Protein AF-A0A0B2WZY1-F1 (afdb_monomer_lite)

Foldseek 3Di:
DDDDDDDPDDDDPDDDDPDPPPDDPDDDDDDDDDDDDDDDPDQAAFQKKWFLDPDPPGDIDGHGQVDQKDFDDPPQAQRTFKMAGNHAKKWFALDRPPPHTDDMDGHGMDTDDDPSRGTGMMGDD

Organism: Metarhizium album (strain ARSEF 1941) (NCBI:txid1081103)

Structure (mmCIF, N/CA/C/O backbone):
data_AF-A0A0B2WZY1-F1
#
_entry.id   AF-A0A0B2WZY1-F1
#
loop_
_atom_site.group_PDB
_atom_site.id
_atom_site.type_symbol
_atom_site.label_atom_id
_atom_site.label_alt_id
_atom_site.label_comp_id
_atom_site.label_asym_id
_atom_site.label_entity_id
_atom_site.label_seq_id
_atom_site.pdbx_PDB_ins_code
_atom_site.Cartn_x
_atom_site.Cartn_y
_atom_site.Cartn_z
_atom_site.occupancy
_atom_site.B_iso_or_equiv
_atom_site.auth_seq_id
_atom_site.auth_comp_id
_atom_site.auth_asym_id
_atom_site.auth_atom_id
_atom_site.pdbx_PDB_model_num
ATOM 1 N N . MET A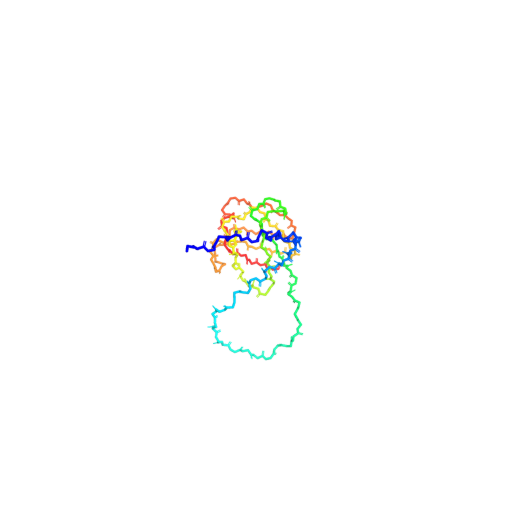 1 1 ? 37.488 64.251 5.422 1.00 43.19 1 MET A N 1
ATOM 2 C CA . MET A 1 1 ? 36.184 63.847 4.852 1.00 43.19 1 MET A CA 1
ATOM 3 C C . MET A 1 1 ? 36.386 62.556 4.071 1.00 43.19 1 MET A C 1
ATOM 5 O O . MET A 1 1 ? 37.448 62.377 3.493 1.00 43.19 1 MET A O 1
ATOM 9 N N . GLN A 1 2 ? 35.439 61.629 4.207 1.00 47.12 2 GLN A N 1
ATOM 10 C CA . GLN A 1 2 ? 35.558 60.192 3.938 1.00 47.12 2 GLN A CA 1
ATOM 11 C C . GLN A 1 2 ? 35.864 59.825 2.477 1.00 47.12 2 GLN A C 1
ATOM 13 O O . GLN A 1 2 ? 35.264 60.368 1.553 1.00 47.12 2 GLN A O 1
ATOM 18 N N . LEU A 1 3 ? 36.732 58.816 2.309 1.00 50.88 3 LEU A N 1
ATOM 19 C CA . LEU A 1 3 ? 36.866 58.023 1.087 1.00 50.88 3 LEU A CA 1
ATOM 20 C C . LEU A 1 3 ? 35.510 57.407 0.712 1.00 50.88 3 LEU A C 1
ATOM 22 O O . LEU A 1 3 ? 34.934 56.637 1.482 1.00 50.88 3 LEU A O 1
ATOM 26 N N . THR A 1 4 ? 35.029 57.710 -0.490 1.00 57.22 4 THR A N 1
ATOM 27 C CA . THR A 1 4 ? 33.904 57.021 -1.133 1.00 57.22 4 THR A CA 1
ATOM 28 C C . THR A 1 4 ? 34.470 56.147 -2.256 1.00 57.22 4 THR A C 1
ATOM 30 O O . THR A 1 4 ? 35.155 56.643 -3.138 1.00 57.22 4 THR A O 1
ATOM 33 N N . ARG A 1 5 ? 34.500 54.823 -2.034 1.00 51.06 5 ARG A N 1
ATOM 34 C CA . ARG A 1 5 ? 33.545 53.812 -2.547 1.00 51.06 5 ARG A CA 1
ATOM 35 C C . ARG A 1 5 ? 33.643 53.618 -4.064 1.00 51.06 5 ARG A C 1
ATOM 37 O O . ARG A 1 5 ? 33.565 54.583 -4.798 1.00 51.06 5 ARG A O 1
ATOM 44 N N . LEU A 1 6 ? 33.650 52.425 -4.637 1.00 53.03 6 LEU A N 1
ATOM 45 C CA . LEU A 1 6 ? 33.868 51.034 -4.232 1.00 53.03 6 LEU A CA 1
ATOM 46 C C . LEU A 1 6 ? 33.835 50.311 -5.591 1.00 53.03 6 LEU A C 1
ATOM 48 O O . LEU A 1 6 ? 32.983 50.608 -6.426 1.00 53.03 6 LEU A O 1
ATOM 52 N N . ILE A 1 7 ? 34.794 49.425 -5.826 1.00 58.62 7 ILE A N 1
ATOM 53 C CA . ILE A 1 7 ? 34.963 48.667 -7.068 1.00 58.62 7 ILE A CA 1
ATOM 54 C C . ILE A 1 7 ? 33.729 47.777 -7.281 1.00 58.62 7 ILE A C 1
ATOM 56 O O . ILE A 1 7 ? 33.413 46.948 -6.429 1.00 58.62 7 ILE A O 1
ATOM 60 N N . VAL A 1 8 ? 33.033 47.936 -8.410 1.00 57.44 8 VAL A N 1
ATOM 61 C CA . VAL A 1 8 ? 31.961 47.023 -8.833 1.00 57.44 8 VAL A CA 1
ATOM 62 C C . VAL A 1 8 ? 32.619 45.770 -9.411 1.00 57.44 8 VAL A C 1
ATOM 64 O O . VAL A 1 8 ? 32.995 45.729 -10.579 1.00 57.44 8 VAL A O 1
ATOM 67 N N . LEU A 1 9 ? 32.807 44.755 -8.568 1.00 50.38 9 LEU A N 1
ATOM 68 C CA . LEU A 1 9 ? 33.210 43.416 -8.994 1.00 50.38 9 LEU A CA 1
ATOM 69 C C . LEU A 1 9 ? 31.980 42.661 -9.513 1.00 50.38 9 LEU A C 1
ATOM 71 O O . LEU A 1 9 ? 31.096 42.270 -8.749 1.00 50.38 9 LEU A O 1
ATOM 75 N N . ALA A 1 10 ? 31.943 42.467 -10.832 1.00 53.62 10 ALA A N 1
ATOM 76 C CA . ALA A 1 10 ? 31.018 41.569 -11.510 1.00 53.62 10 ALA A CA 1
ATOM 77 C C . ALA A 1 10 ? 31.192 40.150 -10.951 1.00 53.62 10 ALA A C 1
ATOM 79 O O . ALA A 1 10 ? 32.211 39.495 -11.167 1.00 53.62 10 ALA A O 1
ATOM 80 N N . SER A 1 11 ? 30.204 39.699 -10.184 1.00 50.97 11 SER A N 1
ATOM 81 C CA . SER A 1 11 ? 30.211 38.368 -9.592 1.00 50.97 11 SER A CA 1
ATOM 82 C C . SER A 1 11 ? 29.730 37.341 -10.615 1.00 50.97 11 SER A C 1
ATOM 84 O O . SER A 1 11 ? 28.615 37.415 -11.124 1.00 50.97 11 SER A O 1
ATOM 86 N N . ALA A 1 12 ? 30.652 36.429 -10.909 1.00 49.88 12 ALA A N 1
ATOM 87 C CA . ALA A 1 12 ? 30.541 35.134 -11.561 1.00 49.88 12 ALA A CA 1
ATOM 88 C C . ALA A 1 12 ? 29.122 34.559 -11.732 1.00 49.88 12 ALA A C 1
ATOM 90 O O . ALA A 1 12 ? 28.447 34.204 -10.768 1.00 49.88 12 ALA A O 1
ATOM 91 N N . ALA A 1 13 ? 28.751 34.318 -12.990 1.00 56.19 13 ALA A N 1
ATOM 92 C CA . ALA A 1 13 ? 27.828 33.251 -13.341 1.00 56.19 13 ALA A CA 1
ATOM 93 C C . ALA A 1 13 ? 28.579 31.913 -13.230 1.00 56.19 13 ALA A C 1
ATOM 95 O O . ALA A 1 13 ? 29.274 31.501 -14.157 1.00 56.19 13 ALA A O 1
ATOM 96 N N . LEU A 1 14 ? 28.465 31.249 -12.081 1.00 44.62 14 LEU A N 1
ATOM 97 C CA . LEU A 1 14 ? 28.764 29.825 -11.954 1.00 44.62 14 LEU A CA 1
ATOM 98 C C . LEU A 1 14 ? 27.445 29.070 -12.088 1.00 44.62 14 LEU A C 1
ATOM 100 O O . LEU A 1 14 ? 26.575 29.129 -11.221 1.00 44.62 14 LEU A O 1
ATOM 104 N N . GLY A 1 15 ? 27.288 28.419 -13.238 1.00 43.56 15 GLY A N 1
ATOM 105 C CA . GLY A 1 15 ? 26.191 27.506 -13.499 1.00 43.56 15 GLY A CA 1
ATOM 106 C C . GLY A 1 15 ? 26.237 26.290 -12.572 1.00 43.56 15 GLY A C 1
ATOM 107 O O . GLY A 1 15 ? 27.303 25.776 -12.258 1.00 43.56 15 GLY A O 1
ATOM 108 N N . ALA A 1 16 ? 25.036 25.862 -12.183 1.00 46.84 16 ALA A N 1
ATOM 109 C CA . ALA A 1 16 ? 24.642 24.529 -11.736 1.00 46.84 16 ALA A CA 1
ATOM 110 C C . ALA A 1 16 ? 25.563 23.803 -10.734 1.00 46.84 16 ALA A C 1
ATOM 112 O O . ALA A 1 16 ? 26.463 23.060 -11.116 1.00 46.84 16 ALA A O 1
ATOM 113 N N . VAL A 1 17 ? 25.194 23.860 -9.450 1.00 43.12 17 VAL A N 1
ATOM 114 C CA . VAL A 1 17 ? 25.434 22.737 -8.534 1.00 43.12 17 VAL A CA 1
ATOM 115 C C . VAL A 1 17 ? 24.100 22.030 -8.304 1.00 43.12 17 VAL A C 1
ATOM 117 O O . VAL A 1 17 ? 23.222 22.511 -7.596 1.00 43.12 17 VAL A O 1
ATOM 120 N N . ALA A 1 18 ? 23.907 20.898 -8.977 1.00 46.03 18 ALA A N 1
ATOM 121 C CA . ALA A 1 18 ? 22.909 19.920 -8.575 1.00 46.03 18 ALA A CA 1
ATOM 122 C C . ALA A 1 18 ? 23.573 19.044 -7.512 1.00 46.03 18 ALA A C 1
ATOM 124 O O . ALA A 1 18 ? 24.226 18.054 -7.836 1.00 46.03 18 ALA A O 1
ATOM 125 N N . GLN A 1 19 ? 23.459 19.438 -6.247 1.00 36.72 19 GLN A N 1
ATOM 126 C CA . GLN A 1 19 ? 23.705 18.512 -5.150 1.00 36.72 19 GLN A CA 1
ATOM 127 C C . GLN A 1 19 ? 22.344 17.987 -4.701 1.00 36.72 19 GLN A C 1
ATOM 129 O O . GLN A 1 19 ? 21.529 18.720 -4.148 1.00 36.72 19 GLN A O 1
ATOM 134 N N . TYR A 1 20 ? 22.083 16.722 -5.039 1.00 42.28 20 TYR A N 1
ATOM 135 C CA . TYR A 1 20 ? 21.048 15.918 -4.403 1.00 42.28 20 TYR A CA 1
ATOM 136 C C . TYR A 1 20 ? 21.401 15.847 -2.922 1.00 42.28 20 TYR A C 1
ATOM 138 O O . TYR A 1 20 ? 22.326 15.128 -2.543 1.00 42.28 20 TYR A O 1
ATOM 146 N N . ASP A 1 21 ? 20.711 16.641 -2.108 1.00 36.19 21 ASP A N 1
ATOM 147 C CA . ASP A 1 21 ? 20.883 16.585 -0.667 1.00 36.19 21 ASP A CA 1
ATOM 148 C C . ASP A 1 21 ? 20.125 15.369 -0.138 1.00 36.19 21 ASP A C 1
ATOM 150 O O . ASP A 1 21 ? 18.899 15.339 0.004 1.00 36.19 21 ASP A O 1
ATOM 154 N N . ASN A 1 22 ? 20.906 14.315 0.053 1.00 50.84 22 ASN A N 1
ATOM 155 C CA . ASN A 1 22 ? 20.548 13.110 0.761 1.00 50.84 22 ASN A CA 1
ATOM 156 C C . ASN A 1 22 ? 20.554 13.468 2.257 1.00 50.84 22 ASN A C 1
ATOM 158 O O . ASN A 1 22 ? 21.538 13.253 2.961 1.00 50.84 22 ASN A O 1
ATOM 162 N N . GLY A 1 23 ? 19.468 14.090 2.716 1.00 34.94 23 GLY A N 1
ATOM 163 C CA . GLY A 1 23 ? 19.288 14.489 4.108 1.00 34.94 23 GLY A CA 1
ATOM 164 C C . GLY A 1 23 ? 19.054 13.281 5.012 1.00 34.94 23 GLY A C 1
ATOM 165 O O . GLY A 1 23 ? 17.910 12.904 5.269 1.00 34.94 23 GLY A O 1
ATOM 166 N N . ASN A 1 24 ? 20.152 12.691 5.488 1.00 40.12 24 ASN A N 1
ATOM 167 C CA . ASN A 1 24 ? 20.226 11.871 6.694 1.00 40.12 24 ASN A CA 1
ATOM 168 C C . ASN A 1 24 ? 19.435 12.537 7.837 1.00 40.12 24 ASN A C 1
ATOM 170 O O . ASN A 1 24 ? 19.812 13.608 8.306 1.00 40.12 24 ASN A O 1
ATOM 174 N N . TYR A 1 25 ? 18.394 11.870 8.336 1.00 36.59 25 TYR A N 1
ATOM 175 C CA . TYR A 1 25 ? 17.920 12.062 9.708 1.00 36.59 25 TYR A CA 1
ATOM 176 C C . TYR A 1 25 ? 18.371 10.842 10.517 1.00 36.59 25 TYR A C 1
ATOM 178 O O . TYR A 1 25 ? 17.672 9.833 10.600 1.00 36.59 25 TYR A O 1
ATOM 186 N N . GLU A 1 26 ? 19.586 10.930 11.054 1.00 43.50 26 GLU A N 1
ATOM 187 C CA . GLU A 1 26 ? 20.024 10.114 12.185 1.00 43.50 26 GLU A CA 1
ATOM 188 C C . GLU A 1 26 ? 19.431 10.689 13.478 1.00 43.50 26 GLU A C 1
ATOM 190 O O . GLU A 1 26 ? 19.369 11.907 13.653 1.00 43.50 26 GLU A O 1
ATOM 195 N N . GLY A 1 27 ? 19.031 9.801 14.391 1.00 39.75 27 GLY A N 1
ATOM 196 C CA . GLY A 1 27 ? 18.824 10.133 15.799 1.00 39.75 27 GLY A CA 1
ATOM 197 C C . GLY A 1 27 ? 17.419 9.860 16.327 1.00 39.75 27 GLY A C 1
ATOM 198 O O . GLY A 1 27 ? 16.639 10.793 16.465 1.00 39.75 27 GLY A O 1
ATOM 199 N N . VAL A 1 28 ? 17.131 8.599 16.671 1.00 34.72 28 VAL A N 1
ATOM 200 C CA . VAL A 1 28 ? 16.837 8.196 18.062 1.00 34.72 28 VAL A CA 1
ATOM 201 C C . VAL A 1 28 ? 17.257 6.730 18.206 1.00 34.72 28 VAL A C 1
ATOM 203 O O . VAL A 1 28 ? 16.601 5.831 17.679 1.00 34.72 28 VAL A O 1
ATOM 206 N N . ASP A 1 29 ? 18.361 6.514 18.916 1.00 41.38 29 ASP A N 1
ATOM 207 C CA . ASP A 1 29 ? 18.802 5.217 19.413 1.00 41.38 29 ASP A CA 1
ATOM 208 C C . ASP A 1 29 ? 17.731 4.589 20.316 1.00 41.38 29 ASP A C 1
ATOM 210 O O . ASP A 1 29 ? 17.342 5.163 21.336 1.00 41.38 29 ASP A O 1
ATOM 214 N N . VAL A 1 30 ? 17.284 3.381 19.971 1.00 37.91 30 VAL A N 1
ATOM 215 C CA . VAL A 1 30 ? 16.771 2.423 20.955 1.00 37.91 30 VAL A CA 1
ATOM 216 C C . VAL A 1 30 ? 17.539 1.126 20.746 1.00 37.91 30 VAL A C 1
ATOM 218 O O . VAL A 1 30 ? 17.244 0.323 19.864 1.00 37.91 30 VAL A O 1
ATOM 221 N N . ASP A 1 31 ? 18.581 1.010 21.557 1.00 40.66 31 ASP A N 1
ATOM 222 C CA . ASP A 1 31 ? 19.493 -0.110 21.719 1.00 40.66 31 ASP A CA 1
ATOM 223 C C . ASP A 1 31 ? 18.756 -1.351 22.247 1.00 40.66 31 ASP A C 1
ATOM 225 O O . ASP A 1 31 ? 18.302 -1.332 23.388 1.00 40.66 31 ASP A O 1
ATOM 229 N N . VAL A 1 32 ? 18.633 -2.414 21.436 1.00 38.81 32 VAL A N 1
ATOM 230 C CA . VAL A 1 32 ? 18.627 -3.804 21.934 1.00 38.81 32 VAL A CA 1
ATOM 231 C C . VAL A 1 32 ? 19.156 -4.768 20.849 1.00 38.81 32 VAL A C 1
ATOM 233 O O . VAL A 1 32 ? 18.404 -5.225 19.990 1.00 38.81 32 VAL A O 1
ATOM 236 N N . GLY A 1 33 ? 20.445 -5.116 20.932 1.00 37.72 33 GLY A N 1
ATOM 237 C CA . GLY A 1 33 ? 21.000 -6.408 20.485 1.00 37.72 33 GLY A CA 1
ATOM 238 C C . GLY A 1 33 ? 21.259 -6.595 18.984 1.00 37.72 33 GLY A C 1
ATOM 239 O O . GLY A 1 33 ? 20.500 -7.280 18.303 1.00 37.72 33 GLY A O 1
ATOM 240 N N . MET A 1 34 ? 22.376 -6.058 18.483 1.00 37.66 34 MET A N 1
ATOM 241 C CA . MET A 1 34 ? 22.883 -6.325 17.131 1.00 37.66 34 MET A CA 1
ATOM 242 C C . MET A 1 34 ? 23.953 -7.433 17.186 1.00 37.66 34 MET A C 1
ATOM 244 O O . MET A 1 34 ? 25.108 -7.163 17.502 1.00 37.66 34 MET A O 1
ATOM 248 N N . GLU A 1 35 ? 23.567 -8.681 16.908 1.00 40.97 35 GLU A N 1
ATOM 249 C CA . GLU A 1 35 ? 24.513 -9.737 16.514 1.00 40.97 35 GLU A CA 1
ATOM 250 C C . GLU A 1 35 ? 24.892 -9.551 15.034 1.00 40.97 35 GLU A C 1
ATOM 252 O O . GLU A 1 35 ? 24.053 -9.183 14.210 1.00 40.97 35 GLU A O 1
ATOM 257 N N . ASP A 1 36 ? 26.171 -9.771 14.729 1.00 41.69 36 ASP A N 1
ATOM 258 C CA . ASP A 1 36 ? 26.859 -9.537 13.456 1.00 41.69 36 ASP A CA 1
ATOM 259 C C . ASP A 1 36 ? 26.045 -9.901 12.198 1.00 41.69 36 ASP A C 1
ATOM 261 O O . ASP A 1 36 ? 25.780 -11.074 11.927 1.00 41.69 36 ASP A O 1
ATOM 265 N N . ILE A 1 37 ? 25.725 -8.907 11.356 1.00 48.53 37 ILE A N 1
ATOM 266 C CA . ILE A 1 37 ? 25.190 -9.147 10.007 1.00 48.53 37 ILE A CA 1
ATOM 267 C C . ILE A 1 37 ? 26.163 -8.563 8.974 1.00 48.53 37 ILE A C 1
ATOM 269 O O . ILE A 1 37 ? 26.396 -7.351 8.973 1.00 48.53 37 ILE A O 1
ATOM 273 N N . PRO A 1 38 ? 26.740 -9.394 8.087 1.00 37.34 38 PRO A N 1
ATOM 274 C CA . PRO A 1 38 ? 27.701 -8.946 7.095 1.00 37.34 38 PRO A CA 1
ATOM 275 C C . PRO A 1 38 ? 27.052 -8.016 6.062 1.00 37.34 38 PRO A C 1
ATOM 277 O O . PRO A 1 38 ? 25.895 -8.153 5.665 1.00 37.34 38 PRO A O 1
ATOM 280 N N . TYR A 1 39 ? 27.864 -7.053 5.647 1.00 43.12 39 TYR A N 1
ATOM 281 C CA . TYR A 1 39 ? 27.584 -5.924 4.774 1.00 43.12 39 TYR A CA 1
ATOM 282 C C . TYR A 1 39 ? 27.291 -6.367 3.324 1.00 43.12 39 TYR A C 1
ATOM 284 O O . TYR A 1 39 ? 28.204 -6.490 2.514 1.00 43.12 39 TYR A O 1
ATOM 292 N N . GLU A 1 40 ? 26.017 -6.548 2.966 1.00 40.41 40 GLU A N 1
ATOM 293 C CA . GLU A 1 40 ? 25.537 -6.433 1.578 1.00 40.41 40 GLU A CA 1
ATOM 294 C C . GLU A 1 40 ? 24.435 -5.364 1.522 1.00 40.41 40 GLU A C 1
ATOM 296 O O . GLU A 1 40 ? 23.246 -5.625 1.712 1.00 40.41 40 GLU A O 1
ATOM 301 N N . ASN A 1 41 ? 24.859 -4.121 1.283 1.00 45.66 41 ASN A N 1
ATOM 302 C CA . ASN 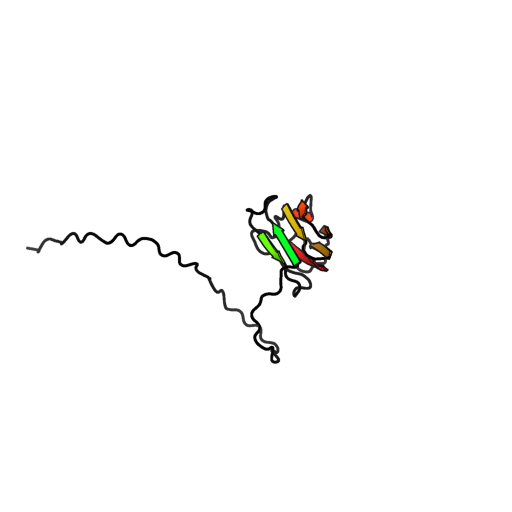A 1 41 ? 24.029 -2.924 1.116 1.00 45.66 41 ASN A CA 1
ATOM 303 C C . ASN A 1 41 ? 23.223 -2.941 -0.193 1.00 45.66 41 ASN A C 1
ATOM 305 O O . ASN A 1 41 ? 23.351 -2.050 -1.033 1.00 45.66 41 ASN A O 1
ATOM 309 N N . THR A 1 42 ? 22.368 -3.941 -0.374 1.00 57.62 42 THR A N 1
ATOM 310 C CA . TH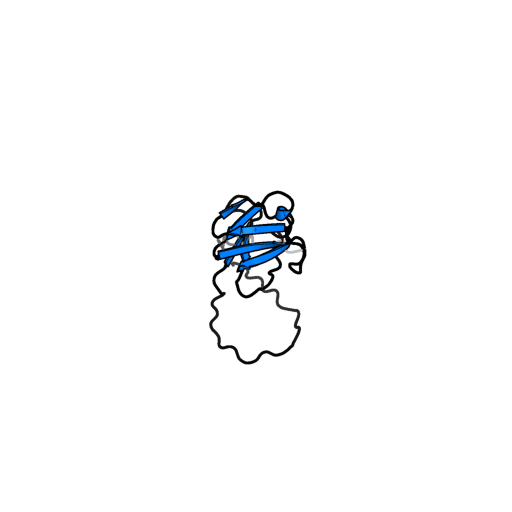R A 1 42 ? 21.309 -3.879 -1.382 1.00 57.62 42 THR A CA 1
ATOM 311 C C . THR A 1 42 ? 19.996 -3.851 -0.622 1.00 57.62 42 THR A C 1
ATOM 313 O O . THR A 1 42 ? 19.619 -4.846 0.001 1.00 57.62 42 THR A O 1
ATOM 316 N N . GLU A 1 43 ? 19.308 -2.703 -0.611 1.00 62.69 43 GLU A N 1
ATOM 317 C CA . GLU A 1 43 ? 17.931 -2.672 -0.116 1.00 62.69 43 GLU A CA 1
ATOM 318 C C . GLU A 1 43 ? 17.153 -3.806 -0.802 1.00 62.69 43 GLU A C 1
ATOM 320 O O . GLU A 1 43 ? 17.262 -3.967 -2.024 1.00 62.69 43 GLU A O 1
ATOM 325 N N . PRO A 1 44 ? 16.397 -4.627 -0.051 1.00 75.12 44 PRO A N 1
ATOM 326 C CA . PRO A 1 44 ? 15.616 -5.694 -0.659 1.00 75.12 44 PRO A CA 1
ATOM 327 C C . PRO A 1 44 ? 14.692 -5.100 -1.726 1.00 75.12 44 PRO A C 1
ATOM 329 O O . PRO A 1 44 ? 14.187 -3.993 -1.566 1.00 75.12 44 PRO A O 1
ATOM 332 N N . ALA A 1 45 ? 14.444 -5.821 -2.819 1.00 84.69 45 ALA A N 1
ATOM 333 C CA . ALA A 1 45 ? 13.532 -5.326 -3.845 1.00 84.69 45 ALA A CA 1
ATOM 334 C C . ALA A 1 45 ? 12.138 -5.040 -3.240 1.00 84.69 45 ALA A C 1
ATOM 336 O O . ALA A 1 45 ? 11.661 -5.818 -2.402 1.00 84.69 45 ALA A O 1
ATOM 337 N N . PRO A 1 46 ? 11.462 -3.948 -3.642 1.00 90.75 46 PRO A N 1
ATOM 338 C CA . PRO A 1 46 ? 10.133 -3.645 -3.136 1.00 90.75 46 PRO A CA 1
ATOM 339 C C . PRO A 1 46 ? 9.124 -4.718 -3.566 1.00 90.75 46 PRO A C 1
ATOM 341 O O . PRO A 1 46 ? 9.153 -5.220 -4.690 1.00 90.75 46 PRO A O 1
ATOM 344 N N . VAL A 1 47 ? 8.191 -5.036 -2.673 1.00 93.31 47 VAL A N 1
ATOM 345 C CA . VAL A 1 47 ? 7.077 -5.974 -2.889 1.00 93.31 47 VAL A CA 1
ATOM 346 C C . VAL A 1 47 ? 5.780 -5.273 -3.284 1.00 93.31 47 VAL A C 1
ATOM 348 O O . VAL A 1 47 ? 4.890 -5.902 -3.858 1.00 93.31 47 VAL A O 1
ATOM 351 N N . ALA A 1 48 ? 5.672 -3.969 -3.036 1.00 94.62 48 ALA A N 1
ATOM 352 C CA . ALA A 1 48 ? 4.610 -3.129 -3.571 1.00 94.62 48 ALA A CA 1
ATOM 353 C C . ALA A 1 48 ? 5.047 -1.662 -3.648 1.00 94.62 48 ALA A C 1
ATOM 355 O O . ALA A 1 48 ? 6.067 -1.266 -3.084 1.00 94.62 48 ALA A O 1
ATOM 356 N N . ILE A 1 49 ? 4.261 -0.857 -4.355 1.00 95.38 49 ILE A N 1
ATOM 357 C CA . ILE A 1 49 ? 4.386 0.598 -4.394 1.00 95.38 49 ILE A CA 1
ATOM 358 C C . ILE A 1 49 ? 2.989 1.188 -4.198 1.00 95.38 49 ILE A C 1
ATOM 360 O O . ILE A 1 49 ? 2.074 0.852 -4.955 1.00 95.38 49 ILE A O 1
ATOM 364 N N . ALA A 1 50 ? 2.817 2.028 -3.182 1.00 95.56 50 ALA A N 1
ATOM 365 C CA . ALA A 1 50 ? 1.582 2.765 -2.922 1.00 95.56 50 ALA A CA 1
ATOM 366 C C . ALA A 1 50 ? 1.711 4.191 -3.467 1.00 95.56 50 ALA A C 1
ATOM 368 O O . ALA A 1 50 ? 2.768 4.799 -3.329 1.00 95.56 50 ALA A O 1
ATOM 369 N N . TYR A 1 51 ? 0.654 4.723 -4.074 1.00 96.38 51 TYR A N 1
ATOM 370 C CA . TYR A 1 51 ? 0.664 6.031 -4.725 1.00 96.38 51 TYR A CA 1
ATOM 371 C C . TYR A 1 51 ? -0.457 6.911 -4.190 1.00 96.38 51 TYR A C 1
ATOM 373 O O . TYR A 1 51 ? -1.605 6.471 -4.069 1.00 96.38 51 TYR A O 1
ATOM 381 N N . LYS A 1 52 ? -0.136 8.190 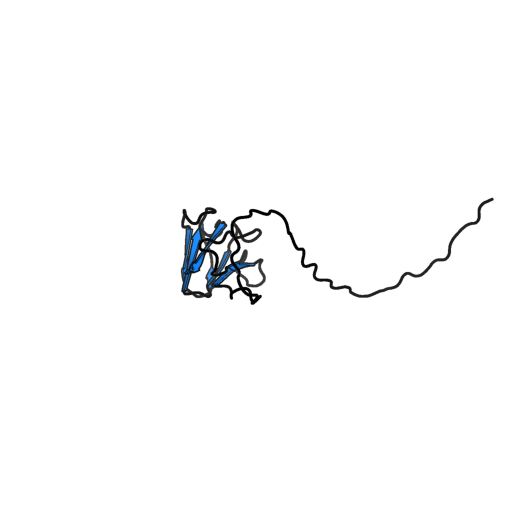-3.990 1.00 92.94 52 LYS A N 1
ATOM 382 C CA . LYS A 1 52 ? -1.117 9.228 -3.668 1.00 92.94 52 LYS A CA 1
ATOM 383 C C . LYS A 1 52 ? -2.090 9.512 -4.818 1.00 92.94 52 LYS A C 1
ATOM 385 O O . LYS A 1 52 ? -3.188 9.990 -4.611 1.00 92.94 52 LYS A O 1
ATOM 390 N N . GLY A 1 53 ? -1.700 9.241 -6.059 1.00 87.31 53 GLY A N 1
ATOM 391 C CA . GLY A 1 53 ? -2.552 9.460 -7.230 1.00 87.31 53 GLY A CA 1
ATOM 392 C C . GLY A 1 53 ? -2.764 8.192 -8.044 1.00 87.31 53 GLY A C 1
ATOM 393 O O . GLY A 1 53 ? -2.188 7.139 -7.772 1.00 87.31 53 GLY A O 1
ATOM 394 N N . SER A 1 54 ? -3.591 8.298 -9.081 1.00 79.44 54 SER A N 1
ATOM 395 C CA . SER A 1 54 ? -3.839 7.223 -10.050 1.00 79.44 54 SER A CA 1
ATOM 396 C C . SER A 1 54 ? -2.636 6.948 -10.968 1.00 79.44 54 SER A C 1
ATOM 398 O O . SER A 1 54 ? -2.537 5.866 -11.551 1.00 79.44 54 SER A O 1
ATOM 400 N N . HIS A 1 55 ? -1.692 7.889 -11.081 1.00 75.06 55 HIS A N 1
ATOM 401 C CA . HIS A 1 55 ? -0.591 7.862 -12.049 1.00 75.06 55 HIS A CA 1
ATOM 402 C C . HIS A 1 55 ? 0.779 7.606 -11.399 1.00 75.06 55 HIS A C 1
ATOM 404 O O . HIS A 1 55 ? 0.993 7.892 -10.228 1.00 75.06 55 HIS A O 1
ATOM 410 N N . GLU A 1 56 ? 1.738 7.077 -12.174 1.00 70.62 56 GLU A N 1
ATOM 411 C CA . GLU A 1 56 ? 3.096 6.754 -11.678 1.00 70.62 56 GLU A CA 1
ATOM 412 C C . GLU A 1 56 ? 3.933 7.978 -11.293 1.00 70.62 56 GLU A C 1
ATOM 414 O O . GLU A 1 56 ? 4.895 7.839 -10.549 1.00 70.62 56 GLU A O 1
ATOM 419 N N . HIS A 1 57 ? 3.550 9.165 -11.765 1.00 76.69 57 HIS A N 1
ATOM 420 C CA . HIS A 1 57 ? 4.219 10.428 -11.444 1.00 76.69 57 HIS A CA 1
ATOM 421 C C . HIS A 1 57 ? 3.718 11.061 -10.139 1.00 76.69 57 HIS A C 1
ATOM 423 O O . HIS A 1 57 ? 4.206 12.111 -9.731 1.00 76.69 57 HIS A O 1
ATOM 429 N N . SER A 1 58 ? 2.715 10.463 -9.495 1.00 83.94 58 SER A N 1
ATOM 430 C CA . SER A 1 58 ? 2.239 10.922 -8.195 1.00 83.94 58 SER A CA 1
ATOM 431 C C . SER A 1 58 ? 3.198 10.487 -7.083 1.00 83.94 58 SER A C 1
ATOM 433 O O . SER A 1 58 ? 3.883 9.475 -7.244 1.00 83.94 58 SER A O 1
ATOM 435 N N . PRO A 1 59 ? 3.228 11.201 -5.940 1.00 89.31 59 PRO A N 1
ATOM 436 C CA . PRO A 1 59 ? 4.002 10.779 -4.779 1.00 89.31 59 PRO A CA 1
ATOM 437 C C . PRO A 1 59 ? 3.752 9.309 -4.454 1.00 89.31 59 PRO A C 1
ATOM 439 O O . PRO A 1 59 ? 2.600 8.863 -4.444 1.00 89.31 59 PRO A O 1
ATOM 442 N N . ALA A 1 60 ? 4.832 8.570 -4.227 1.00 92.81 60 ALA A N 1
ATOM 443 C CA . ALA A 1 60 ? 4.794 7.128 -4.091 1.00 92.81 60 ALA A CA 1
ATOM 444 C C . ALA A 1 60 ? 5.697 6.662 -2.955 1.00 92.81 60 ALA A C 1
ATOM 446 O O . ALA A 1 60 ? 6.742 7.256 -2.696 1.00 92.81 60 ALA A O 1
ATOM 447 N N . GLU A 1 61 ? 5.317 5.559 -2.329 1.00 92.88 61 GLU A N 1
ATOM 448 C CA . GLU A 1 61 ? 6.101 4.912 -1.290 1.00 92.88 61 GLU A CA 1
ATOM 449 C C . GLU A 1 61 ? 6.327 3.444 -1.632 1.00 92.88 61 GLU A C 1
ATOM 451 O O . GLU A 1 61 ? 5.404 2.716 -2.013 1.00 92.88 61 GLU A O 1
ATOM 456 N N . ARG A 1 62 ? 7.585 3.016 -1.508 1.00 92.75 62 ARG A N 1
ATOM 457 C CA . ARG A 1 62 ? 8.005 1.636 -1.734 1.00 92.75 62 ARG A CA 1
ATOM 458 C C . ARG A 1 62 ? 7.788 0.813 -0.473 1.00 92.75 62 ARG A C 1
ATOM 460 O O . ARG A 1 62 ? 8.136 1.224 0.632 1.00 92.75 62 ARG A O 1
ATOM 467 N N . VAL A 1 63 ? 7.235 -0.373 -0.666 1.00 90.12 63 VAL A N 1
ATOM 468 C CA . VAL A 1 63 ? 6.901 -1.310 0.401 1.00 90.12 63 VAL A CA 1
ATOM 469 C C . VAL A 1 63 ? 7.852 -2.484 0.315 1.00 90.12 63 VAL A C 1
ATOM 471 O O . VAL A 1 63 ? 8.002 -3.069 -0.758 1.00 90.12 63 VAL A O 1
ATOM 474 N N . TYR A 1 64 ? 8.484 -2.834 1.427 1.00 88.75 64 TYR A N 1
ATOM 475 C CA . TYR A 1 64 ? 9.593 -3.782 1.471 1.00 88.75 64 TYR A CA 1
ATOM 476 C C . TYR A 1 64 ? 9.240 -5.036 2.287 1.00 88.75 64 TYR A C 1
ATOM 478 O O . TYR A 1 64 ? 8.519 -4.952 3.283 1.00 88.75 64 TYR A O 1
ATOM 486 N N . PRO A 1 65 ? 9.771 -6.217 1.915 1.00 77.50 65 PRO A N 1
ATOM 487 C CA . PRO A 1 65 ? 9.368 -7.503 2.497 1.00 77.50 65 PRO A CA 1
ATOM 488 C C . PRO A 1 65 ? 9.750 -7.675 3.974 1.00 77.50 65 PRO A C 1
ATOM 490 O O . PRO A 1 65 ? 9.191 -8.529 4.657 1.00 77.50 65 PRO A O 1
ATOM 493 N N . ARG A 1 66 ? 10.696 -6.877 4.487 1.00 69.12 66 ARG A N 1
ATOM 494 C CA . ARG A 1 66 ? 11.178 -6.987 5.874 1.00 69.12 66 ARG A CA 1
ATOM 495 C C .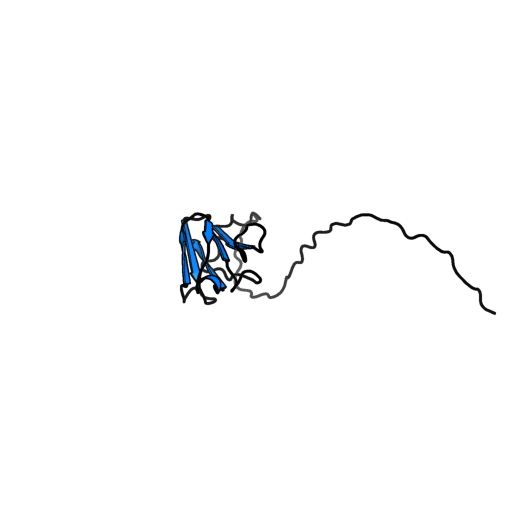 ARG A 1 66 ? 10.137 -6.539 6.909 1.00 69.12 66 ARG A C 1
ATOM 497 O O . ARG A 1 66 ? 10.232 -6.929 8.070 1.00 69.12 66 ARG A O 1
ATOM 504 N N . HIS A 1 67 ? 9.118 -5.777 6.510 1.00 63.22 67 HIS A N 1
ATOM 505 C CA . HIS A 1 67 ? 8.117 -5.245 7.430 1.00 63.22 67 HIS A CA 1
ATOM 506 C C . HIS A 1 67 ? 6.834 -6.085 7.401 1.00 63.22 67 HIS A C 1
ATOM 508 O O . HIS A 1 67 ? 6.034 -6.012 6.471 1.00 63.22 67 HIS A O 1
ATOM 514 N N . ARG A 1 68 ? 6.597 -6.858 8.474 1.00 79.06 68 ARG A N 1
ATOM 515 C CA . ARG A 1 68 ? 5.346 -7.624 8.675 1.00 79.06 68 ARG A CA 1
ATOM 516 C C . ARG A 1 68 ? 4.095 -6.737 8.698 1.00 79.06 68 ARG A C 1
ATOM 518 O O . ARG A 1 68 ? 2.999 -7.254 8.526 1.00 79.06 68 ARG A O 1
ATOM 525 N N . CYS A 1 69 ? 4.257 -5.446 8.962 1.00 89.44 69 CYS A N 1
ATOM 526 C CA . CYS A 1 69 ? 3.268 -4.388 8.817 1.00 89.44 69 CYS A CA 1
ATOM 527 C C . CYS A 1 69 ? 4.065 -3.098 8.600 1.00 89.44 69 CYS A C 1
ATOM 529 O O . CYS A 1 69 ? 4.781 -2.671 9.504 1.00 89.44 69 CYS A O 1
ATOM 531 N N . GLN A 1 70 ? 4.037 -2.538 7.394 1.00 93.62 70 GLN A N 1
ATOM 532 C CA . GLN A 1 70 ? 4.764 -1.314 7.081 1.00 93.62 70 GLN A CA 1
ATOM 533 C C . GLN A 1 70 ? 3.850 -0.110 7.286 1.00 93.62 70 GLN A C 1
ATOM 535 O O . GLN A 1 70 ? 2.777 -0.037 6.686 1.00 93.62 70 GLN A O 1
ATOM 540 N N . LEU A 1 71 ? 4.299 0.834 8.111 1.00 94.44 71 LEU A N 1
ATOM 541 C CA . LEU A 1 71 ? 3.702 2.159 8.209 1.00 94.44 71 LEU A CA 1
ATOM 542 C C . LEU A 1 71 ? 4.070 2.967 6.971 1.00 94.44 71 LEU A C 1
ATOM 544 O O . LEU A 1 71 ? 5.253 3.121 6.666 1.00 94.44 71 LEU A O 1
ATOM 548 N N . LEU A 1 72 ? 3.048 3.458 6.281 1.00 93.75 72 LEU A N 1
ATOM 549 C CA . LEU A 1 72 ? 3.205 4.401 5.190 1.00 93.75 72 LEU A CA 1
ATOM 550 C C . LEU A 1 72 ? 3.446 5.795 5.765 1.00 93.75 72 LEU A C 1
ATOM 552 O O . LEU A 1 72 ? 2.949 6.148 6.838 1.00 93.75 72 LEU A O 1
ATOM 556 N N . ARG A 1 73 ? 4.189 6.612 5.034 1.00 93.12 73 ARG A N 1
ATOM 557 C CA . ARG A 1 73 ? 4.571 7.968 5.405 1.00 93.12 73 ARG A CA 1
ATOM 558 C C . ARG A 1 73 ? 3.802 8.989 4.563 1.00 93.12 73 ARG A C 1
ATOM 560 O O . ARG A 1 73 ? 3.393 8.713 3.428 1.00 93.12 73 ARG A O 1
ATOM 567 N N . PRO A 1 74 ? 3.586 10.204 5.089 1.00 92.25 74 PRO A N 1
ATOM 568 C CA . PRO A 1 74 ? 3.129 11.314 4.270 1.00 92.25 74 PRO A CA 1
ATOM 569 C C . PRO A 1 74 ? 4.063 11.526 3.063 1.00 92.25 74 PRO A C 1
ATOM 571 O O . PRO A 1 74 ? 5.275 11.350 3.192 1.00 92.25 74 PRO A O 1
ATOM 574 N N . PRO A 1 75 ? 3.530 11.912 1.892 1.00 93.38 75 PRO A N 1
ATOM 575 C CA . PRO A 1 75 ? 2.145 12.319 1.652 1.00 93.38 75 PRO A CA 1
ATOM 576 C C . PRO A 1 75 ? 1.219 11.175 1.187 1.00 93.38 75 PRO A C 1
ATOM 578 O O . PRO A 1 75 ? 0.123 11.466 0.720 1.00 93.38 75 PRO A O 1
ATOM 581 N N . VAL A 1 76 ? 1.659 9.911 1.239 1.00 94.88 76 VAL A N 1
ATOM 582 C CA . VAL A 1 76 ? 0.885 8.749 0.755 1.00 94.88 76 VAL A CA 1
ATOM 583 C C . VAL A 1 76 ? -0.040 8.198 1.844 1.00 94.88 76 VAL A C 1
ATOM 585 O O . VAL A 1 76 ? -1.171 7.811 1.560 1.00 94.88 76 VAL A O 1
ATOM 588 N N . ALA A 1 77 ? 0.423 8.177 3.095 1.00 94.00 77 ALA A N 1
ATOM 589 C CA . ALA A 1 77 ? -0.366 7.703 4.229 1.00 94.00 77 ALA A CA 1
ATOM 590 C C . ALA A 1 77 ? -1.675 8.490 4.385 1.00 94.00 77 ALA A C 1
ATOM 592 O O . ALA A 1 77 ? -1.657 9.717 4.484 1.00 94.00 77 ALA A O 1
ATOM 593 N N . GLY A 1 78 ? -2.800 7.778 4.448 1.00 94.25 78 GLY A N 1
ATOM 594 C CA . GLY A 1 78 ? -4.130 8.374 4.568 1.00 94.25 78 GLY A CA 1
ATOM 595 C C . GLY A 1 78 ? -4.695 8.970 3.273 1.00 94.25 78 GLY A C 1
ATOM 596 O O . GLY A 1 78 ? -5.794 9.518 3.314 1.00 94.25 78 GLY A O 1
ATOM 597 N N . ASP A 1 79 ? -3.981 8.870 2.147 1.00 95.25 79 ASP A N 1
ATOM 598 C CA . ASP A 1 79 ? -4.408 9.425 0.856 1.00 95.25 79 ASP A CA 1
ATOM 599 C C . ASP A 1 79 ? -3.955 8.544 -0.324 1.00 95.25 79 ASP A C 1
ATOM 601 O O . ASP A 1 79 ? -3.339 9.002 -1.283 1.00 95.25 79 ASP A O 1
ATOM 605 N N . ILE A 1 80 ? -4.188 7.231 -0.238 1.00 95.62 80 ILE A N 1
ATOM 606 C CA . ILE A 1 80 ? -3.748 6.252 -1.242 1.00 95.62 80 ILE A CA 1
ATOM 607 C C . ILE A 1 80 ? -4.807 6.111 -2.335 1.00 95.62 80 ILE A C 1
ATOM 609 O O . ILE A 1 80 ? -5.921 5.664 -2.071 1.00 95.62 80 ILE A O 1
ATOM 613 N N . HIS A 1 81 ? -4.443 6.377 -3.586 1.00 96.50 81 HIS A N 1
ATOM 614 C CA . HIS A 1 81 ? -5.359 6.276 -4.729 1.00 96.5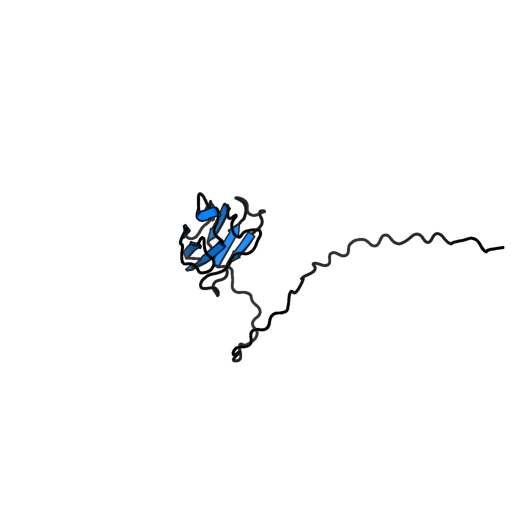0 81 HIS A CA 1
ATOM 615 C C . HIS A 1 81 ? -5.009 5.158 -5.712 1.00 96.50 81 HIS A C 1
ATOM 617 O O . HIS A 1 81 ? -5.879 4.684 -6.446 1.00 96.50 81 HIS A O 1
ATOM 623 N N . SER A 1 82 ? -3.762 4.687 -5.735 1.00 96.75 82 SER A N 1
ATOM 624 C CA . SER A 1 82 ? -3.415 3.478 -6.482 1.00 96.75 82 SER A CA 1
ATOM 625 C C . SER A 1 82 ? -2.309 2.678 -5.810 1.00 96.75 82 SER A C 1
ATOM 627 O O . SER A 1 82 ? -1.536 3.190 -5.001 1.00 96.75 82 SER A O 1
ATOM 629 N N . ILE A 1 83 ? -2.250 1.390 -6.131 1.00 95.81 83 ILE A N 1
ATOM 630 C CA . ILE A 1 83 ? -1.237 0.468 -5.624 1.00 95.81 83 ILE A CA 1
ATOM 631 C C . ILE A 1 83 ? -0.747 -0.440 -6.751 1.00 95.81 83 ILE A C 1
ATOM 633 O O . ILE A 1 83 ? -1.537 -0.963 -7.540 1.00 95.81 83 ILE A O 1
ATOM 637 N N . LYS A 1 84 ? 0.567 -0.650 -6.819 1.00 95.69 84 LYS A N 1
ATOM 638 C CA . LYS A 1 84 ? 1.215 -1.635 -7.689 1.00 95.69 84 LYS A CA 1
ATOM 639 C C . LYS A 1 84 ? 1.801 -2.738 -6.821 1.00 95.69 84 LYS A C 1
ATOM 641 O O . LYS A 1 84 ? 2.806 -2.531 -6.149 1.00 95.69 84 LYS A O 1
ATOM 646 N N . VAL A 1 85 ? 1.169 -3.904 -6.832 1.00 94.88 85 VAL A N 1
ATOM 647 C CA . VAL A 1 85 ? 1.611 -5.085 -6.085 1.00 94.88 85 VAL A CA 1
ATOM 648 C C . VAL A 1 85 ? 2.583 -5.881 -6.949 1.00 94.88 85 VAL A C 1
ATOM 650 O O . VAL A 1 85 ? 2.235 -6.319 -8.050 1.00 94.88 85 VAL A O 1
ATOM 653 N N . LEU A 1 86 ? 3.806 -6.045 -6.451 1.00 92.62 86 LEU A N 1
ATOM 654 C CA . LEU A 1 86 ? 4.890 -6.772 -7.113 1.00 92.62 86 LEU A CA 1
ATOM 655 C C . LEU A 1 86 ? 5.007 -8.213 -6.582 1.00 92.62 86 LEU A C 1
ATOM 657 O O . LEU A 1 86 ? 5.409 -9.092 -7.346 1.00 92.62 86 LEU A O 1
ATOM 661 N N . SER A 1 87 ? 4.600 -8.460 -5.326 1.00 87.12 87 SER A N 1
ATOM 662 C CA . SER A 1 87 ? 4.464 -9.800 -4.728 1.00 87.12 87 SER A CA 1
ATOM 663 C C . SER A 1 87 ? 3.127 -10.477 -5.073 1.00 87.12 87 SER A C 1
ATOM 665 O O . SER A 1 87 ? 2.435 -10.070 -6.009 1.00 87.12 87 SER A O 1
ATOM 667 N N . ASN A 1 88 ? 2.761 -11.539 -4.346 1.00 88.56 88 ASN A N 1
ATOM 668 C CA . ASN A 1 88 ? 1.516 -12.268 -4.570 1.00 88.56 88 ASN A CA 1
ATOM 669 C C . ASN A 1 88 ? 0.292 -11.459 -4.128 1.00 88.56 88 ASN A C 1
ATOM 671 O O . ASN A 1 88 ? -0.687 -11.357 -4.880 1.00 88.56 88 ASN A O 1
ATOM 675 N N . TYR A 1 89 ? 0.327 -10.903 -2.914 1.00 93.38 89 TYR A N 1
ATOM 676 C CA . TYR A 1 89 ? -0.842 -10.259 -2.323 1.00 93.38 89 TYR A CA 1
ATOM 677 C C . TYR A 1 89 ? -0.474 -9.227 -1.254 1.00 93.38 89 TYR A C 1
ATOM 679 O O . TYR A 1 89 ? 0.372 -9.486 -0.408 1.00 93.38 89 TYR A O 1
ATOM 687 N N . CYS A 1 90 ? -1.165 -8.089 -1.235 1.00 95.56 90 CYS A N 1
ATOM 688 C CA . CYS A 1 90 ? -1.034 -7.075 -0.192 1.00 95.56 90 CYS A CA 1
ATOM 689 C C . CYS A 1 90 ? -2.390 -6.686 0.395 1.00 95.56 90 CYS A C 1
ATOM 691 O O . CYS A 1 90 ? -3.425 -6.777 -0.263 1.00 95.56 90 CYS A O 1
ATOM 693 N N . ILE A 1 91 ? -2.384 -6.218 1.637 1.00 96.94 91 ILE A N 1
ATOM 694 C CA . ILE A 1 91 ? -3.552 -5.742 2.373 1.00 96.94 91 ILE A CA 1
ATOM 695 C C . ILE A 1 91 ? -3.239 -4.354 2.928 1.00 96.94 91 ILE A C 1
ATOM 697 O O . ILE A 1 91 ? -2.195 -4.163 3.548 1.00 96.94 91 ILE A O 1
ATOM 701 N N . LEU A 1 92 ? -4.155 -3.412 2.718 1.00 97.56 92 LEU A N 1
ATOM 702 C CA . LEU A 1 92 ? -4.141 -2.089 3.335 1.00 97.56 92 LEU A CA 1
ATOM 703 C C . LEU A 1 92 ? -4.964 -2.088 4.630 1.00 97.56 92 LEU A C 1
ATOM 705 O O . LEU A 1 92 ? -6.003 -2.758 4.708 1.00 97.56 92 LEU A O 1
ATOM 709 N N . TYR A 1 93 ? -4.527 -1.312 5.620 1.00 97.81 93 TYR A N 1
ATOM 710 C CA . TYR A 1 93 ? -5.192 -1.181 6.917 1.00 97.81 93 TYR A CA 1
ATOM 711 C C . TYR A 1 93 ? -5.315 0.285 7.343 1.00 97.81 93 TYR A C 1
ATOM 713 O O . TYR A 1 93 ? -4.475 1.128 7.018 1.00 97.81 93 TYR A O 1
ATOM 721 N N . LEU A 1 94 ? -6.383 0.573 8.090 1.00 95.25 94 LEU A N 1
ATOM 722 C CA . LEU A 1 94 ? -6.729 1.926 8.541 1.00 95.25 94 LEU A CA 1
ATOM 723 C C . LEU A 1 94 ? -5.944 2.370 9.782 1.00 95.25 94 LEU A C 1
ATOM 725 O O . LEU A 1 94 ? -5.902 3.555 10.086 1.00 95.25 94 LEU A O 1
ATOM 729 N N . ASP A 1 95 ? -5.368 1.431 10.527 1.00 93.44 95 ASP A N 1
ATOM 730 C CA . ASP A 1 95 ? -4.593 1.688 11.741 1.00 93.44 95 ASP A CA 1
ATOM 731 C C . ASP A 1 95 ? -3.090 1.459 11.530 1.00 93.44 95 ASP A C 1
ATOM 733 O O . ASP A 1 95 ? -2.652 0.956 10.495 1.00 93.44 95 ASP A O 1
ATOM 737 N N . ASN A 1 96 ? -2.299 1.789 12.552 1.00 92.00 96 ASN A N 1
ATOM 738 C CA . ASN A 1 96 ? -0.838 1.711 12.518 1.00 92.00 96 ASN A CA 1
ATOM 739 C C . ASN A 1 96 ? -0.270 0.314 12.842 1.00 92.00 96 ASN A C 1
ATOM 741 O O . ASN A 1 96 ? 0.944 0.127 12.798 1.00 92.00 96 ASN A O 1
ATOM 745 N N . PHE A 1 97 ? -1.121 -0.667 13.157 1.00 91.75 97 PHE A N 1
ATOM 746 C CA . PHE A 1 97 ? -0.729 -1.982 13.677 1.00 91.75 97 PHE A CA 1
ATOM 747 C C . PHE A 1 97 ? -1.299 -3.156 12.861 1.00 91.75 97 PHE A C 1
ATOM 749 O O . PHE A 1 97 ? -1.234 -4.306 13.298 1.00 91.75 97 PHE A O 1
ATOM 756 N N . CYS A 1 98 ? -1.842 -2.890 11.668 1.00 94.12 98 CYS A N 1
ATOM 757 C CA . CYS A 1 98 ? -2.459 -3.878 10.783 1.00 94.12 98 CYS A CA 1
ATOM 758 C C . CYS A 1 98 ? -3.597 -4.697 11.435 1.00 94.12 98 CYS A C 1
ATOM 760 O O . CYS A 1 98 ? -3.703 -5.909 11.215 1.00 94.12 98 CYS A O 1
ATOM 762 N N . GLN A 1 99 ? -4.468 -4.053 12.222 1.00 93.62 99 GLN A N 1
ATOM 763 C CA . GLN A 1 99 ? -5.591 -4.715 12.910 1.00 93.62 99 GLN A CA 1
ATOM 764 C C . GLN A 1 99 ? -6.942 -4.527 12.197 1.00 93.62 99 GLN A C 1
ATOM 766 O O . GLN A 1 99 ? -7.775 -5.434 12.156 1.00 93.62 99 GLN A O 1
ATOM 771 N N . ARG A 1 100 ? -7.163 -3.364 11.588 1.00 96.12 100 ARG A N 1
ATOM 772 C CA . ARG A 1 100 ? -8.390 -2.927 10.912 1.00 96.12 100 ARG A CA 1
ATOM 773 C C . ARG A 1 100 ? -8.185 -2.948 9.406 1.00 96.12 100 ARG A C 1
ATOM 775 O O . ARG A 1 100 ? -7.820 -1.952 8.779 1.00 96.12 100 ARG A O 1
ATOM 782 N N . ARG A 1 101 ? -8.418 -4.120 8.822 1.00 96.56 101 ARG A N 1
ATOM 783 C CA . ARG A 1 101 ? -8.306 -4.345 7.378 1.00 96.56 101 ARG A CA 1
ATOM 784 C C . ARG A 1 101 ? -9.253 -3.426 6.601 1.00 96.56 101 ARG A C 1
ATOM 786 O O . ARG A 1 101 ? -10.443 -3.390 6.896 1.00 96.56 101 ARG A O 1
ATOM 793 N N . ALA A 1 102 ? -8.726 -2.765 5.573 1.00 97.25 102 ALA A N 1
ATOM 794 C CA . ALA A 1 102 ? -9.503 -1.932 4.660 1.00 97.25 102 ALA A CA 1
ATOM 795 C C . ALA A 1 102 ? -9.811 -2.663 3.345 1.00 97.25 102 ALA A C 1
ATOM 797 O O . ALA A 1 102 ? -10.970 -2.887 3.006 1.00 97.25 102 ALA A O 1
ATOM 798 N N . ALA A 1 103 ? -8.773 -3.078 2.613 1.00 97.75 103 ALA A N 1
ATOM 799 C CA . ALA A 1 103 ? -8.894 -3.762 1.323 1.00 97.75 103 ALA A CA 1
ATOM 800 C C . ALA A 1 103 ? -7.651 -4.609 1.033 1.00 97.75 103 ALA A C 1
ATOM 802 O O . ALA A 1 103 ? -6.610 -4.420 1.658 1.00 97.75 103 ALA A O 1
ATOM 803 N N . GLY A 1 104 ? -7.745 -5.552 0.094 1.00 96.81 104 GLY A N 1
ATOM 804 C CA . GLY A 1 104 ? -6.593 -6.343 -0.332 1.00 96.81 104 GLY A CA 1
ATOM 805 C C . GLY A 1 104 ? -6.517 -6.528 -1.840 1.00 96.81 104 GLY A C 1
ATOM 806 O O . GLY A 1 104 ? -7.535 -6.529 -2.527 1.00 96.81 104 GLY A O 1
ATOM 807 N N . TYR A 1 105 ? -5.291 -6.674 -2.329 1.00 97.00 105 TYR A N 1
ATOM 808 C CA . TYR A 1 105 ? -4.919 -6.534 -3.729 1.00 97.00 105 TYR A CA 1
ATOM 809 C C . TYR A 1 105 ? -3.943 -7.638 -4.116 1.00 97.00 105 TYR A C 1
ATOM 811 O O . TYR A 1 105 ? -2.940 -7.863 -3.441 1.00 97.00 105 TYR A O 1
ATOM 819 N N . ARG A 1 106 ? -4.238 -8.338 -5.211 1.00 96.56 106 ARG A N 1
ATOM 820 C CA . ARG A 1 106 ? -3.324 -9.325 -5.803 1.00 96.56 106 ARG A CA 1
ATOM 821 C C . ARG A 1 106 ? -2.258 -8.628 -6.642 1.00 96.56 106 ARG A C 1
ATOM 823 O O . ARG A 1 106 ? -2.387 -7.441 -6.933 1.00 96.56 106 ARG A O 1
ATOM 830 N N . ARG A 1 107 ? -1.244 -9.378 -7.074 1.00 95.50 107 ARG A N 1
ATOM 831 C CA . ARG A 1 107 ? -0.237 -8.920 -8.041 1.00 95.50 107 ARG A CA 1
ATOM 832 C C . ARG A 1 107 ? -0.854 -8.116 -9.192 1.00 95.50 107 ARG A C 1
ATOM 834 O O . ARG A 1 107 ? -1.871 -8.518 -9.756 1.00 95.50 107 ARG A O 1
ATOM 841 N N . GLY A 1 108 ? -0.223 -6.999 -9.543 1.00 94.06 108 GLY A N 1
ATOM 842 C CA . GLY A 1 108 ? -0.699 -6.073 -10.572 1.00 94.06 108 GLY A CA 1
ATOM 843 C C . GLY A 1 108 ? -0.994 -4.675 -10.030 1.00 94.06 108 GLY A C 1
ATOM 844 O O . GLY A 1 108 ? -0.721 -4.367 -8.870 1.00 94.06 108 GLY A O 1
ATOM 845 N N . ARG A 1 109 ? -1.519 -3.809 -10.899 1.00 94.12 109 ARG A N 1
ATOM 846 C CA . ARG A 1 109 ? -1.897 -2.436 -10.550 1.00 94.12 109 ARG A CA 1
ATOM 847 C C . ARG A 1 109 ? -3.391 -2.349 -10.283 1.00 94.12 109 ARG A C 1
ATOM 849 O O . ARG A 1 109 ? -4.177 -2.878 -11.062 1.00 94.12 109 ARG A O 1
ATOM 856 N N . HIS A 1 110 ? -3.755 -1.628 -9.230 1.00 95.56 110 HIS A N 1
ATOM 857 C CA . HIS A 1 110 ? -5.138 -1.446 -8.806 1.00 95.56 110 HIS A CA 1
ATOM 858 C C . HIS A 1 110 ? -5.392 -0.002 -8.403 1.00 95.56 110 HIS A C 1
ATOM 860 O O . HIS A 1 110 ? -4.525 0.658 -7.826 1.00 95.56 110 HIS A O 1
ATOM 866 N N . GLU A 1 111 ? -6.602 0.469 -8.676 1.00 95.88 111 GLU A N 1
ATOM 867 C CA . GLU A 1 111 ? -7.121 1.675 -8.042 1.00 95.88 111 GLU A CA 1
ATOM 868 C C . GLU A 1 111 ? -7.582 1.354 -6.623 1.00 95.88 111 GLU A C 1
ATOM 870 O O . GLU A 1 111 ? -8.206 0.319 -6.371 1.00 95.88 111 GLU A O 1
ATOM 875 N N . VAL A 1 112 ? -7.295 2.267 -5.703 1.00 96.06 112 VAL A N 1
ATOM 876 C CA . VAL A 1 112 ? -7.758 2.204 -4.319 1.00 96.06 112 VAL A CA 1
ATOM 877 C C . VAL A 1 112 ? -8.975 3.116 -4.200 1.00 96.06 112 VAL A C 1
ATOM 879 O O . VAL A 1 112 ? -8.939 4.272 -4.615 1.00 96.06 112 VAL A O 1
ATOM 882 N N . ARG A 1 113 ? -10.084 2.584 -3.680 1.00 94.44 113 ARG A N 1
ATOM 883 C CA . ARG A 1 113 ? -11.371 3.292 -3.594 1.00 94.44 113 ARG A CA 1
ATOM 884 C C . ARG A 1 113 ? -12.015 3.116 -2.218 1.00 94.44 113 ARG A C 1
ATOM 886 O O . ARG A 1 113 ? -11.722 2.162 -1.496 1.00 94.44 113 ARG A O 1
ATOM 893 N N . GLY A 1 114 ? -12.942 4.015 -1.887 1.00 95.81 114 GLY A N 1
ATOM 894 C CA . GLY A 1 114 ? -13.707 3.972 -0.639 1.00 95.81 114 GLY A CA 1
ATOM 895 C C . GLY A 1 114 ? -12.823 4.166 0.592 1.00 95.81 114 GLY A C 1
ATOM 896 O O . GLY A 1 114 ? -11.833 4.884 0.538 1.00 95.81 114 GLY A O 1
ATOM 897 N N . VAL A 1 115 ? -13.153 3.494 1.698 1.00 96.56 115 VAL A N 1
ATOM 898 C CA . VAL A 1 115 ? -12.421 3.642 2.972 1.00 96.56 115 VAL A CA 1
ATOM 899 C C . VAL A 1 115 ? -10.940 3.267 2.875 1.00 96.56 115 VAL A C 1
ATOM 901 O O . VAL A 1 115 ? -10.135 3.752 3.658 1.00 96.56 115 VAL A O 1
ATOM 904 N N . ALA A 1 116 ? -10.553 2.436 1.901 1.00 96.94 116 ALA A N 1
ATOM 905 C CA . ALA A 1 116 ? -9.170 2.010 1.732 1.00 96.94 116 ALA A CA 1
ATOM 906 C C . ALA A 1 116 ? -8.223 3.141 1.311 1.00 96.94 116 ALA A C 1
ATOM 908 O O . ALA A 1 116 ? -7.016 2.990 1.504 1.00 96.94 116 ALA A O 1
ATOM 909 N N . THR A 1 117 ? -8.736 4.264 0.794 1.00 97.31 117 THR A N 1
ATOM 910 C CA . THR A 1 117 ? -7.890 5.424 0.473 1.00 97.31 117 THR A CA 1
ATOM 911 C C . THR A 1 117 ? -7.283 6.045 1.729 1.00 97.31 117 THR A C 1
ATOM 913 O O . THR A 1 117 ? -6.174 6.558 1.687 1.00 97.31 117 THR A O 1
ATOM 916 N N . GLN A 1 118 ? -7.948 5.893 2.876 1.00 96.81 118 GLN A N 1
ATOM 917 C CA . GLN A 1 118 ? -7.526 6.417 4.178 1.00 96.81 118 GLN A CA 1
ATOM 918 C C . GLN A 1 118 ? -6.574 5.469 4.928 1.00 96.81 118 GLN A C 1
ATOM 920 O O . GLN A 1 118 ? -6.466 5.521 6.150 1.00 96.81 118 GLN A O 1
ATOM 925 N N . SER A 1 119 ? -5.918 4.542 4.229 1.00 97.62 119 SER A N 1
ATOM 926 C CA . SER A 1 119 ? -5.055 3.555 4.885 1.00 97.62 119 SER A CA 1
ATOM 927 C C . SER A 1 119 ? -3.707 4.157 5.278 1.00 97.62 119 SER A C 1
ATOM 929 O O . SER A 1 119 ? -3.109 4.922 4.522 1.00 97.62 119 SER A O 1
ATOM 931 N N . HIS A 1 120 ? -3.202 3.760 6.444 1.00 95.88 120 HIS A N 1
ATOM 932 C CA . HIS A 1 120 ? -1.920 4.222 6.988 1.00 95.88 120 HIS A CA 1
ATOM 933 C C . HIS A 1 120 ? -0.860 3.125 7.004 1.00 95.88 120 HIS A C 1
ATOM 935 O O . HIS A 1 120 ? 0.328 3.423 7.076 1.00 95.88 120 HIS A O 1
ATOM 941 N N . THR A 1 121 ? -1.261 1.858 6.903 1.00 96.81 121 THR A N 1
ATOM 942 C CA . THR A 1 121 ? -0.323 0.737 6.855 1.00 96.81 121 THR A CA 1
ATOM 943 C C . THR A 1 121 ? -0.652 -0.244 5.745 1.00 96.81 121 THR A C 1
ATOM 945 O O . THR A 1 121 ? -1.781 -0.337 5.247 1.00 96.81 121 THR A O 1
ATOM 948 N N . ILE A 1 122 ? 0.370 -1.003 5.367 1.00 96.06 122 ILE A N 1
ATOM 949 C CA . ILE A 1 122 ? 0.292 -2.062 4.374 1.00 96.06 122 ILE A CA 1
ATOM 950 C C . ILE A 1 122 ? 1.052 -3.301 4.843 1.00 96.06 122 ILE A C 1
ATOM 952 O O . ILE A 1 122 ? 2.117 -3.219 5.452 1.00 96.06 122 ILE A O 1
ATOM 956 N N . LYS A 1 123 ? 0.515 -4.474 4.518 1.00 94.50 123 LYS A N 1
ATOM 957 C CA . LYS A 1 123 ? 1.176 -5.765 4.709 1.00 94.50 123 LYS A CA 1
ATOM 958 C C . LYS A 1 123 ? 1.126 -6.570 3.423 1.00 94.50 123 LYS A C 1
ATOM 960 O O . LYS A 1 123 ? 0.050 -6.719 2.851 1.00 94.50 123 LYS A O 1
ATOM 965 N N . CYS A 1 124 ? 2.259 -7.120 3.006 1.00 92.75 124 CYS A N 1
ATOM 966 C CA . CYS A 1 124 ? 2.365 -7.949 1.809 1.00 92.75 124 CYS A CA 1
ATOM 967 C C . CYS A 1 124 ? 2.814 -9.375 2.146 1.00 92.75 124 CYS A C 1
ATOM 969 O O . CYS A 1 124 ? 3.481 -9.602 3.156 1.00 92.75 124 CYS A O 1
ATOM 971 N N . PHE A 1 125 ? 2.407 -10.310 1.290 1.00 88.62 125 PHE A N 1
ATOM 972 C CA . PHE A 1 125 ? 2.622 -11.752 1.363 1.00 88.62 125 PHE A CA 1
ATOM 973 C C . PHE A 1 125 ? 3.060 -12.291 -0.010 1.00 88.62 125 PHE A C 1
ATOM 975 O O . PHE A 1 125 ? 2.793 -11.626 -1.051 1.00 88.62 125 PHE A O 1
#

pLDDT: mean 75.85, std 23.19, range [34.72, 97.81]

Sequence (125 aa):
MQLTRLIVLASAALGAVAQYDNGNYEGVDVDVGMEDIPYENTEPAPVAIAYKGSHEHSPAERVYPRHRCQLLRPPVAGDIHSIKVLSNYCILYLDNFCQRRAAGYRRGRHEVRGVATQSHTIKCF

Secondary structure (DSSP, 8-state):
------------------------------------------PPPPSEEEESSSSTTS-EEEE-TT-SSEEP-TTTTT---EEEEEEEEEEEESSTTS-SEEEEEEEEEEE--GGGGG--EEEE-

Radius of gyration: 23.13 Å; chains: 1; bounding box: 51×76×35 Å